Protein AF-A0A948TF19-F1 (afdb_monomer_lite)

Secondary structure (DSSP, 8-state):
-HHHHHTTT--HHHHHHHHHHHHHHHHHHHHHHTTPPPSS-GGGSHHHHH-STTSTT-SSPPPHHHHHHHHHHHHHHHHT-SSHHHHHHSTT-------HHHHHHHHHHHHTS-TTTS-HHHHHHHHH-

Foldseek 3Di:
DLVVCVVPPQDLVLVVLLLLVLLVLVVLVLCVVVVDDRPADPCLHLCVLFDDPSVPPDPDTDDLVRSVVSSQVNLVDQCPDPDPVSVVSSPVPDDPCPDSVVSVVSSVVSNPDPVVVDPPVVVVVVSPD

pLDDT: mean 80.05, std 15.44, range [46.59, 95.12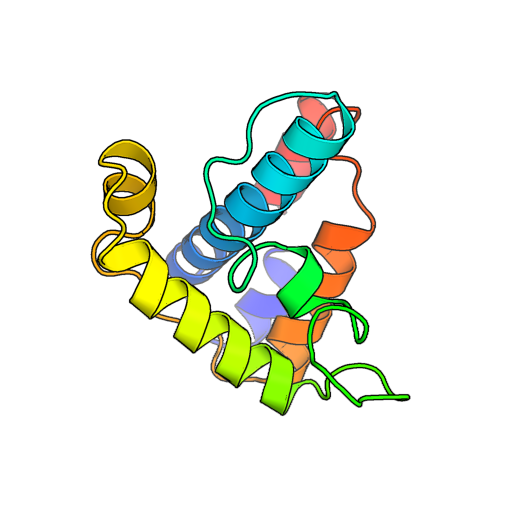]

Organism: NCBI:txid2838451

Radius of gyration: 14.43 Å; chains: 1; bounding box: 36×33×32 Å

Sequence (129 aa):
MADVLAAQGIGYTDYLTQLTYLLFLKMDKESCDMGFTPLIPEQYRWQSLISHELLVGREQPLTPEEQLEQYETILAALSDDSNEFVRSIFAKAQNKIDKPLYLAKVIAMIDQVQWFSVGSDVKGALYEG

Structure (mmCIF, N/CA/C/O backbone):
data_AF-A0A948TF19-F1
#
_entry.id   AF-A0A948TF19-F1
#
loop_
_atom_site.group_PDB
_atom_site.id
_atom_site.type_symbol
_atom_site.label_atom_id
_atom_site.label_alt_id
_atom_site.label_comp_id
_atom_site.label_asym_id
_atom_site.label_entity_id
_atom_site.label_seq_id
_atom_site.pdbx_PDB_ins_code
_atom_site.Cartn_x
_atom_site.Cartn_y
_atom_site.Cartn_z
_atom_site.occupancy
_atom_site.B_iso_or_equiv
_atom_site.auth_seq_id
_atom_site.auth_comp_id
_atom_site.auth_asym_id
_atom_site.auth_atom_id
_atom_site.pdbx_PDB_model_num
ATOM 1 N N . MET A 1 1 ? -17.101 -1.361 -4.727 1.00 47.75 1 MET A N 1
ATOM 2 C CA . MET A 1 1 ? -16.177 -1.641 -3.607 1.00 47.75 1 MET A CA 1
ATOM 3 C C . MET A 1 1 ? -16.146 -0.516 -2.584 1.00 47.75 1 MET A C 1
ATOM 5 O O . MET A 1 1 ? -16.030 -0.819 -1.397 1.00 47.75 1 MET A O 1
ATOM 9 N N . ALA A 1 2 ? -16.317 0.737 -3.003 1.00 48.81 2 ALA A N 1
ATOM 10 C CA . ALA A 1 2 ? -16.574 1.877 -2.139 1.00 48.81 2 ALA A CA 1
ATOM 11 C C . ALA A 1 2 ? -17.729 1.611 -1.158 1.00 48.81 2 ALA A C 1
ATOM 13 O O . ALA A 1 2 ? -17.602 1.949 0.016 1.00 48.81 2 ALA A O 1
ATOM 14 N N . ASP A 1 3 ? -18.786 0.902 -1.577 1.00 48.06 3 ASP A N 1
ATOM 15 C CA . ASP A 1 3 ? -19.937 0.566 -0.718 1.00 48.06 3 ASP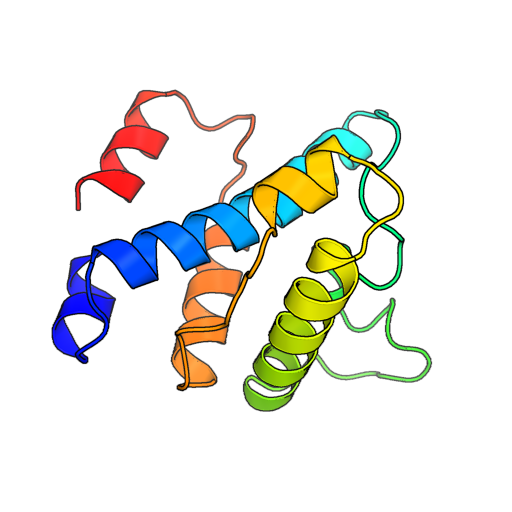 A CA 1
ATOM 16 C C . ASP A 1 3 ? -19.591 -0.234 0.557 1.00 48.06 3 ASP A C 1
ATOM 18 O O . ASP A 1 3 ? -20.208 -0.036 1.606 1.00 48.06 3 ASP A O 1
ATOM 22 N N . VAL A 1 4 ? -18.582 -1.116 0.522 1.00 49.62 4 VAL A N 1
ATOM 23 C CA . VAL A 1 4 ? -18.234 -1.977 1.676 1.00 49.62 4 VAL A CA 1
ATOM 24 C C . VAL A 1 4 ? -17.556 -1.176 2.799 1.00 49.62 4 VAL A C 1
ATOM 26 O O . VAL A 1 4 ? -17.639 -1.556 3.968 1.00 49.62 4 VAL A O 1
ATOM 29 N N . LEU A 1 5 ? -16.913 -0.052 2.462 1.00 49.12 5 LEU A N 1
ATOM 30 C CA . LEU A 1 5 ? -16.134 0.770 3.397 1.00 49.12 5 LEU A CA 1
ATOM 31 C C . LEU A 1 5 ? -16.776 2.136 3.675 1.00 49.12 5 LEU A C 1
ATOM 33 O O . LEU A 1 5 ? -16.675 2.627 4.801 1.00 49.12 5 LEU A O 1
ATOM 37 N N . ALA A 1 6 ? -17.533 2.692 2.723 1.00 49.56 6 ALA A N 1
ATOM 38 C CA . ALA A 1 6 ? -18.392 3.858 2.937 1.00 49.56 6 ALA A CA 1
ATOM 39 C C . ALA A 1 6 ? -19.414 3.601 4.060 1.00 49.56 6 ALA A C 1
ATOM 41 O O . ALA A 1 6 ? -19.699 4.489 4.862 1.00 49.56 6 ALA A O 1
ATOM 42 N N . ALA A 1 7 ? -19.873 2.353 4.208 1.00 51.88 7 ALA A N 1
ATOM 43 C CA . ALA A 1 7 ? -20.740 1.917 5.301 1.00 51.88 7 ALA A CA 1
ATOM 44 C C . ALA A 1 7 ? -20.102 2.007 6.707 1.00 51.88 7 ALA A C 1
ATOM 46 O O . ALA A 1 7 ? -20.772 1.711 7.696 1.00 51.88 7 ALA A O 1
ATOM 47 N N . GLN A 1 8 ? -18.811 2.341 6.827 1.00 55.53 8 GLN A N 1
ATOM 48 C CA . GLN A 1 8 ? -18.043 2.242 8.075 1.00 55.53 8 GLN A CA 1
ATOM 49 C C . GLN A 1 8 ? -17.361 3.547 8.512 1.00 55.53 8 GLN A C 1
ATOM 51 O O . GLN A 1 8 ? -16.628 3.527 9.501 1.00 55.53 8 GLN A O 1
ATOM 56 N N . GLY A 1 9 ? -17.645 4.666 7.835 1.00 59.69 9 GLY A N 1
ATOM 57 C CA . GLY A 1 9 ? -17.240 6.012 8.263 1.00 59.69 9 GLY A CA 1
ATOM 58 C C . GLY A 1 9 ? -15.898 6.511 7.721 1.00 59.69 9 GLY A C 1
ATOM 59 O O . GLY A 1 9 ? -15.488 7.611 8.079 1.00 59.69 9 GLY A O 1
ATOM 60 N N . ILE A 1 10 ? -15.230 5.747 6.849 1.00 66.81 10 ILE A N 1
ATOM 61 C CA . ILE A 1 10 ? -14.051 6.228 6.117 1.00 66.81 10 ILE A CA 1
ATOM 62 C C . ILE A 1 10 ? -14.540 7.091 4.952 1.00 66.81 10 ILE A C 1
ATOM 64 O O . ILE A 1 10 ? -15.395 6.667 4.171 1.00 66.81 10 ILE A O 1
ATOM 68 N N . GLY A 1 11 ? -14.008 8.309 4.834 1.00 74.25 11 GLY A N 1
ATOM 69 C CA . GLY A 1 11 ? -14.311 9.179 3.705 1.00 74.25 11 GLY A CA 1
ATOM 70 C C . GLY A 1 11 ? -13.878 8.529 2.391 1.00 74.25 11 GLY A C 1
ATOM 71 O O . GLY A 1 11 ? -12.786 7.975 2.297 1.00 74.25 11 GLY A O 1
ATOM 72 N N . TYR A 1 12 ? -14.710 8.620 1.353 1.00 75.19 12 TYR A N 1
ATOM 73 C CA . TYR A 1 12 ? -14.411 8.057 0.029 1.00 75.19 12 TYR A CA 1
ATOM 74 C C . TYR A 1 12 ? -13.031 8.488 -0.509 1.00 75.19 12 TYR A C 1
ATOM 76 O O . TYR A 1 12 ? -12.282 7.675 -1.046 1.00 75.19 12 TYR A O 1
ATOM 84 N N . THR A 1 13 ? -12.652 9.748 -0.282 1.00 80.38 13 THR A N 1
ATOM 85 C CA . THR A 1 13 ? -11.336 10.292 -0.648 1.00 80.38 13 THR A CA 1
ATOM 86 C C . THR A 1 13 ? -10.186 9.614 0.099 1.00 80.38 13 THR A C 1
ATOM 88 O O . THR A 1 13 ? -9.158 9.301 -0.504 1.00 80.38 13 THR A O 1
ATOM 91 N N . ASP A 1 14 ? -10.351 9.351 1.397 1.00 84.19 14 ASP A N 1
ATOM 92 C CA . ASP A 1 14 ? -9.339 8.659 2.197 1.00 84.19 14 ASP A CA 1
ATOM 93 C C . ASP A 1 14 ? -9.192 7.210 1.731 1.00 84.19 14 ASP A C 1
ATOM 95 O O . ASP A 1 14 ? -8.072 6.730 1.562 1.00 84.19 14 ASP A O 1
ATOM 99 N N . TYR A 1 15 ? -10.310 6.540 1.435 1.00 80.50 15 TYR A N 1
ATOM 100 C CA . TYR A 1 15 ? -10.312 5.192 0.870 1.00 80.50 15 TYR A CA 1
ATOM 101 C C . TYR A 1 15 ? -9.559 5.123 -0.464 1.00 80.50 15 TYR A C 1
ATOM 103 O O . TYR A 1 15 ? -8.656 4.300 -0.609 1.00 80.50 15 TYR A O 1
ATOM 111 N N . LEU A 1 16 ? -9.877 6.009 -1.412 1.00 83.62 16 LEU A N 1
ATOM 112 C CA . LEU A 1 16 ? -9.179 6.074 -2.699 1.00 83.62 16 LEU A CA 1
ATOM 113 C C . LEU A 1 16 ? -7.678 6.328 -2.530 1.00 83.62 16 LEU A C 1
ATOM 115 O O . LEU A 1 16 ? -6.866 5.776 -3.274 1.00 83.62 16 LEU A O 1
ATOM 119 N N . THR A 1 17 ? -7.302 7.130 -1.535 1.00 88.75 17 THR A N 1
ATOM 120 C CA . THR A 1 17 ? -5.897 7.402 -1.223 1.00 88.75 17 THR A CA 1
ATOM 121 C C . THR A 1 17 ? -5.186 6.133 -0.741 1.00 88.75 17 THR A C 1
ATOM 123 O O . THR A 1 17 ? -4.140 5.784 -1.283 1.00 88.75 17 THR A O 1
ATOM 126 N N . GLN A 1 18 ? -5.780 5.376 0.193 1.00 89.88 18 GLN A N 1
ATOM 127 C CA . GLN A 1 18 ? -5.204 4.099 0.650 1.00 89.88 18 GLN A CA 1
ATOM 128 C C . GLN A 1 18 ? -5.144 3.057 -0.468 1.00 89.88 18 GLN A C 1
ATOM 130 O O . GLN A 1 18 ? -4.155 2.339 -0.608 1.00 89.88 18 GLN A O 1
ATOM 135 N N . LEU A 1 19 ? -6.190 2.997 -1.295 1.00 88.62 19 LEU A N 1
ATOM 136 C CA . LEU A 1 19 ? -6.225 2.125 -2.459 1.00 88.62 19 LEU A CA 1
ATOM 137 C C . LEU A 1 19 ? -5.070 2.459 -3.409 1.00 88.62 19 LEU A C 1
ATOM 139 O O . LEU A 1 19 ? -4.356 1.562 -3.835 1.00 88.62 19 LEU A O 1
ATOM 143 N N . THR A 1 20 ? -4.827 3.742 -3.680 1.00 89.50 20 THR A N 1
ATOM 144 C CA . THR A 1 20 ? -3.721 4.190 -4.541 1.00 89.50 20 THR A CA 1
ATOM 145 C C . THR A 1 20 ? -2.361 3.721 -4.017 1.00 89.50 20 THR A C 1
ATOM 147 O O . THR A 1 20 ? -1.553 3.214 -4.796 1.00 89.50 20 THR A O 1
ATOM 150 N N . TYR A 1 21 ? -2.121 3.818 -2.707 1.00 93.62 21 TYR A N 1
ATOM 151 C CA . TYR A 1 21 ? -0.882 3.335 -2.090 1.00 93.62 21 TYR A CA 1
ATOM 152 C C . TYR A 1 21 ? -0.702 1.827 -2.257 1.00 93.62 21 TYR A C 1
ATOM 154 O O . TYR A 1 21 ? 0.330 1.382 -2.756 1.00 93.62 21 TYR A O 1
ATOM 162 N N . LEU A 1 22 ? -1.718 1.039 -1.905 1.00 93.25 22 LEU A N 1
ATOM 163 C CA . LEU A 1 22 ? -1.669 -0.420 -2.020 1.00 93.25 22 LEU A CA 1
ATOM 164 C C . LEU A 1 22 ? -1.506 -0.879 -3.476 1.00 93.25 22 LEU A C 1
ATOM 166 O O . LEU A 1 22 ? -0.751 -1.810 -3.756 1.00 93.25 22 LEU A O 1
ATOM 170 N N . LEU A 1 23 ? -2.164 -0.199 -4.414 1.00 90.94 23 LEU A N 1
ATOM 171 C CA . LEU A 1 23 ? -2.029 -0.481 -5.840 1.00 90.94 23 LEU A CA 1
ATOM 172 C C . LEU A 1 23 ? -0.625 -0.208 -6.352 1.00 90.94 23 LEU A C 1
ATOM 174 O O . LEU A 1 23 ? -0.109 -1.010 -7.124 1.00 90.94 23 LEU A O 1
ATOM 178 N N . PHE A 1 24 ? 0.014 0.870 -5.905 1.00 92.50 24 PHE A N 1
ATOM 179 C CA . PHE A 1 24 ? 1.392 1.144 -6.283 1.00 92.50 24 PHE A CA 1
ATOM 180 C C . PHE A 1 24 ? 2.333 0.010 -5.853 1.00 92.50 24 PHE A C 1
ATOM 182 O O . PHE A 1 24 ? 3.115 -0.477 -6.668 1.00 92.50 24 PHE A O 1
ATOM 189 N N . LEU A 1 25 ? 2.197 -0.476 -4.613 1.00 93.75 25 LEU A N 1
ATOM 190 C CA . LEU A 1 25 ? 2.971 -1.618 -4.111 1.00 93.75 25 LEU A CA 1
ATOM 191 C C . LEU A 1 25 ? 2.751 -2.873 -4.974 1.00 93.75 25 LEU A C 1
ATOM 193 O O . LEU A 1 25 ? 3.704 -3.559 -5.351 1.00 93.75 25 LEU A O 1
ATOM 197 N N . LYS A 1 26 ? 1.489 -3.168 -5.307 1.00 90.88 26 LYS A N 1
ATOM 198 C CA . LYS A 1 26 ? 1.106 -4.313 -6.143 1.00 90.88 26 LYS A CA 1
ATOM 199 C C . LYS A 1 26 ? 1.642 -4.189 -7.572 1.00 90.88 26 LYS A C 1
ATOM 201 O O . LYS A 1 26 ? 2.120 -5.173 -8.133 1.00 90.88 26 LYS A O 1
ATOM 206 N N . MET A 1 27 ? 1.603 -2.992 -8.152 1.00 89.81 27 MET A N 1
ATOM 207 C CA . MET A 1 27 ? 2.126 -2.719 -9.491 1.00 89.81 27 MET A CA 1
ATOM 208 C C . MET A 1 27 ? 3.655 -2.821 -9.551 1.00 89.81 27 MET A C 1
ATOM 210 O O . MET A 1 27 ? 4.174 -3.372 -10.519 1.00 89.81 27 MET A O 1
ATOM 214 N N . ASP A 1 28 ? 4.383 -2.349 -8.534 1.00 91.81 28 ASP A N 1
ATOM 215 C CA . ASP A 1 28 ? 5.841 -2.534 -8.454 1.00 91.81 28 ASP A CA 1
ATOM 216 C C . ASP A 1 28 ? 6.198 -4.028 -8.412 1.00 91.81 28 ASP A C 1
ATOM 218 O O . ASP A 1 28 ? 7.050 -4.486 -9.175 1.00 91.81 28 ASP A O 1
ATOM 222 N N . LYS A 1 29 ? 5.458 -4.822 -7.623 1.00 91.25 29 LYS A N 1
ATOM 223 C CA . LYS A 1 29 ? 5.613 -6.284 -7.579 1.00 91.25 29 LYS A CA 1
ATOM 224 C C . LYS A 1 29 ? 5.371 -6.934 -8.941 1.00 91.25 29 LYS A C 1
ATOM 226 O O . LYS A 1 29 ? 6.203 -7.712 -9.395 1.00 91.25 29 LYS A O 1
ATOM 231 N N . GLU A 1 30 ? 4.260 -6.621 -9.608 1.00 88.81 30 GLU A N 1
ATOM 232 C CA . GLU A 1 30 ? 3.963 -7.192 -10.931 1.00 88.81 30 GLU A CA 1
ATOM 233 C C . GLU A 1 30 ? 4.968 -6.737 -12.002 1.00 88.81 30 GLU A C 1
ATOM 235 O O . GLU A 1 30 ? 5.292 -7.508 -12.900 1.00 88.81 30 GLU A O 1
ATOM 240 N N . SER A 1 31 ? 5.518 -5.525 -11.887 1.00 87.44 31 SER A N 1
ATOM 241 C CA . SER A 1 31 ? 6.598 -5.058 -12.766 1.00 87.44 31 SER A CA 1
ATOM 242 C C . SER A 1 31 ? 7.880 -5.869 -12.540 1.00 87.44 31 SER A C 1
ATOM 244 O O . SER A 1 31 ? 8.529 -6.287 -13.499 1.00 87.44 31 SER A O 1
ATOM 246 N N . CYS A 1 32 ? 8.226 -6.162 -11.285 1.00 88.38 32 CYS A N 1
ATOM 247 C CA . CYS A 1 32 ? 9.364 -7.025 -10.961 1.00 88.38 32 CYS A CA 1
ATOM 248 C C . CYS A 1 32 ? 9.195 -8.443 -11.521 1.00 88.38 32 CYS A C 1
ATOM 250 O O . CYS A 1 32 ? 10.144 -8.992 -12.077 1.00 88.38 32 CYS A O 1
ATOM 252 N N . ASP A 1 33 ? 7.986 -9.010 -11.445 1.00 87.00 33 ASP A N 1
ATOM 253 C CA . ASP A 1 33 ? 7.678 -10.328 -12.023 1.00 87.00 33 ASP A CA 1
ATOM 254 C C . ASP A 1 33 ? 7.884 -10.359 -13.553 1.00 87.00 33 ASP A C 1
ATOM 256 O O . ASP A 1 33 ? 8.162 -11.412 -14.126 1.00 87.00 33 ASP A O 1
ATOM 260 N N . MET A 1 34 ? 7.781 -9.205 -14.222 1.00 85.56 34 MET A N 1
ATOM 261 C CA . MET A 1 34 ? 8.056 -9.040 -15.657 1.00 85.56 34 MET A CA 1
ATOM 262 C C . MET A 1 34 ? 9.534 -8.754 -15.976 1.00 85.56 34 MET A C 1
ATOM 264 O O . MET A 1 34 ? 9.883 -8.576 -17.143 1.00 85.56 34 MET A O 1
ATOM 268 N N . GLY A 1 35 ? 10.409 -8.718 -14.967 1.00 87.19 35 GLY A N 1
ATOM 269 C CA . GLY A 1 35 ? 11.848 -8.496 -15.121 1.00 87.19 35 GLY A CA 1
ATOM 270 C C . GLY A 1 35 ? 12.292 -7.033 -15.042 1.00 87.19 35 GLY A C 1
ATOM 271 O O . GLY A 1 35 ? 13.437 -6.736 -15.387 1.00 87.19 35 GLY A O 1
ATOM 272 N N . PHE A 1 36 ? 11.426 -6.114 -14.602 1.00 88.31 36 PHE A N 1
ATOM 273 C CA . PHE A 1 36 ? 11.824 -4.731 -14.330 1.00 88.31 36 PHE A CA 1
ATOM 274 C C . PHE A 1 36 ? 12.536 -4.598 -12.977 1.00 88.31 36 PHE A C 1
ATOM 276 O O . PHE A 1 36 ? 12.341 -5.396 -12.061 1.00 88.31 36 PHE A O 1
ATOM 283 N N . THR A 1 37 ? 13.367 -3.563 -12.847 1.00 89.31 37 THR A N 1
ATOM 284 C CA . THR A 1 37 ? 14.053 -3.253 -11.589 1.00 89.31 37 THR A CA 1
ATOM 285 C C . THR A 1 37 ? 13.046 -2.759 -10.543 1.00 89.31 37 THR A C 1
ATOM 287 O O . THR A 1 37 ? 12.279 -1.845 -10.853 1.00 89.31 37 THR A O 1
ATOM 290 N N . PRO A 1 38 ? 13.073 -3.292 -9.310 1.00 88.81 38 PRO A N 1
ATOM 291 C CA . PRO A 1 38 ? 12.209 -2.829 -8.227 1.00 88.81 38 PRO A CA 1
ATOM 292 C C . PRO A 1 38 ? 12.484 -1.369 -7.875 1.00 88.81 38 PRO A C 1
ATOM 294 O O . PRO A 1 38 ? 13.641 -0.982 -7.690 1.00 88.81 38 PRO A O 1
ATOM 297 N N . LEU A 1 39 ? 11.422 -0.578 -7.717 1.00 90.38 39 LEU A N 1
ATOM 298 C CA . LEU A 1 39 ? 11.516 0.778 -7.172 1.00 90.38 39 LEU A CA 1
ATOM 299 C C . LEU A 1 39 ? 11.498 0.769 -5.644 1.00 90.38 39 LEU A C 1
ATOM 301 O O . LEU A 1 39 ? 12.047 1.676 -5.024 1.00 90.38 39 LEU A O 1
ATOM 305 N N . ILE A 1 40 ? 10.868 -0.248 -5.051 1.00 92.12 40 ILE A N 1
ATOM 306 C CA . ILE A 1 40 ? 10.630 -0.339 -3.613 1.00 92.12 40 ILE A CA 1
ATOM 307 C C . ILE A 1 40 ? 11.687 -1.241 -2.948 1.00 92.12 40 ILE A C 1
ATOM 309 O O . ILE A 1 40 ? 11.965 -2.348 -3.446 1.00 92.12 40 ILE A O 1
ATOM 313 N N . PRO A 1 41 ? 12.266 -0.825 -1.803 1.00 91.12 41 PRO A N 1
ATOM 314 C CA . PRO A 1 41 ? 13.164 -1.666 -1.017 1.00 91.12 41 PRO A CA 1
ATOM 315 C C . PRO A 1 41 ? 12.498 -2.981 -0.613 1.00 91.12 41 PRO A C 1
ATOM 317 O O . PRO A 1 41 ? 11.314 -3.013 -0.290 1.00 91.12 41 PRO A O 1
ATOM 320 N N . GLU A 1 42 ? 13.264 -4.070 -0.599 1.00 88.06 42 GLU A N 1
ATOM 321 C CA . GLU A 1 42 ? 12.752 -5.434 -0.413 1.00 88.06 42 GLU A CA 1
ATOM 322 C C . GLU A 1 42 ? 11.846 -5.594 0.818 1.00 88.06 42 GLU A C 1
ATOM 324 O O . GLU A 1 42 ? 10.760 -6.164 0.705 1.00 88.06 42 GLU A O 1
ATOM 329 N N . GLN A 1 43 ? 12.225 -5.000 1.954 1.00 87.88 43 GLN A N 1
ATOM 330 C CA . GLN A 1 43 ? 11.451 -5.069 3.198 1.00 87.88 43 GLN A CA 1
ATOM 331 C C . GLN A 1 43 ? 10.068 -4.382 3.139 1.00 87.88 43 GLN A C 1
ATOM 333 O O . GLN A 1 43 ? 9.202 -4.664 3.969 1.00 87.88 43 GLN A O 1
ATOM 338 N N . TYR A 1 44 ? 9.826 -3.509 2.155 1.00 92.44 44 TYR A N 1
ATOM 339 C CA . TYR A 1 44 ? 8.597 -2.711 2.027 1.00 92.44 44 TYR A CA 1
ATOM 340 C C . TYR A 1 44 ? 7.754 -3.070 0.796 1.00 92.44 44 TYR A C 1
ATOM 342 O O . TYR A 1 44 ? 6.792 -2.373 0.475 1.00 92.44 44 TYR A O 1
ATOM 350 N N . ARG A 1 45 ? 8.110 -4.141 0.077 1.00 91.69 45 ARG A N 1
ATOM 351 C CA . ARG A 1 45 ? 7.371 -4.583 -1.116 1.00 91.69 45 ARG A CA 1
ATOM 352 C C . ARG A 1 45 ? 6.023 -5.195 -0.761 1.00 91.69 45 ARG A C 1
ATOM 354 O O . ARG A 1 45 ? 5.809 -5.647 0.355 1.00 91.69 45 ARG A O 1
ATOM 361 N N . TRP A 1 46 ? 5.152 -5.334 -1.765 1.00 92.69 46 TRP A N 1
ATOM 362 C CA . TRP A 1 46 ? 3.855 -6.017 -1.635 1.00 92.69 46 TRP A CA 1
ATOM 363 C C . TRP A 1 46 ? 3.939 -7.350 -0.883 1.00 92.69 46 TRP A C 1
ATOM 365 O O . TRP A 1 46 ? 3.104 -7.657 -0.039 1.00 92.69 46 TRP A O 1
ATOM 375 N N . GLN A 1 47 ? 4.987 -8.127 -1.152 1.00 89.12 47 GLN A N 1
ATOM 376 C CA . GLN A 1 47 ? 5.174 -9.441 -0.556 1.00 89.12 47 GLN A CA 1
ATOM 377 C C . GLN A 1 47 ? 5.333 -9.384 0.975 1.00 89.12 47 GLN A C 1
ATOM 379 O O . GLN A 1 47 ? 4.928 -10.330 1.644 1.00 89.12 47 GLN A O 1
ATOM 384 N N . SER A 1 48 ? 5.829 -8.281 1.551 1.00 89.12 48 SER A N 1
ATOM 385 C CA . SER A 1 48 ? 5.910 -8.135 3.010 1.00 89.12 48 SER A CA 1
ATOM 386 C C . SER A 1 48 ? 4.550 -7.883 3.670 1.00 89.12 48 SER A C 1
ATOM 388 O O . SER A 1 48 ? 4.434 -8.074 4.873 1.00 89.12 48 SER A O 1
ATOM 390 N N . LEU A 1 49 ? 3.502 -7.545 2.902 1.00 88.12 49 LEU A N 1
ATOM 391 C CA . LEU A 1 49 ? 2.118 -7.432 3.390 1.00 88.12 49 LEU A CA 1
ATOM 392 C C . LEU A 1 49 ? 1.340 -8.756 3.349 1.00 88.12 49 LEU A C 1
ATOM 394 O O . LEU A 1 49 ? 0.341 -8.902 4.056 1.00 88.12 49 LEU A O 1
ATOM 398 N N . ILE A 1 50 ? 1.755 -9.704 2.504 1.00 84.88 50 ILE A N 1
ATOM 399 C CA . ILE A 1 50 ? 0.989 -10.934 2.232 1.00 84.88 50 ILE A CA 1
ATOM 400 C C . ILE A 1 50 ? 1.740 -12.227 2.548 1.00 84.88 50 ILE A C 1
ATOM 402 O O . ILE A 1 50 ? 1.133 -13.296 2.540 1.00 84.88 50 ILE A O 1
ATOM 406 N N . SER A 1 51 ? 3.053 -12.184 2.780 1.00 68.88 51 SER A N 1
ATOM 407 C CA . SER A 1 51 ? 3.861 -13.396 2.912 1.00 68.88 51 SER A CA 1
ATOM 408 C C . SER A 1 51 ? 4.734 -13.471 4.140 1.00 68.88 51 SER A C 1
ATOM 410 O O . SER A 1 51 ? 5.224 -12.487 4.678 1.00 68.88 51 SER A O 1
ATOM 412 N N . HIS A 1 52 ? 4.933 -14.726 4.523 1.00 61.38 52 HIS A N 1
ATOM 413 C CA . HIS A 1 52 ? 5.735 -15.182 5.641 1.00 61.38 52 HIS A CA 1
ATOM 414 C C . HIS A 1 52 ? 7.235 -15.181 5.313 1.00 61.38 52 HIS A C 1
ATOM 416 O O . HIS A 1 52 ? 8.047 -14.961 6.198 1.00 61.38 52 HIS A O 1
ATOM 422 N N . GLU A 1 53 ? 7.605 -15.391 4.045 1.00 52.03 53 GLU A N 1
ATOM 423 C CA . GLU A 1 53 ? 8.987 -15.689 3.639 1.00 52.03 53 GLU A CA 1
ATOM 424 C C . GLU A 1 53 ? 9.956 -14.510 3.823 1.00 52.03 53 GLU A C 1
ATOM 426 O O . GLU A 1 53 ? 11.114 -14.708 4.182 1.00 52.03 53 GLU A O 1
ATOM 431 N N . LEU A 1 54 ? 9.472 -13.274 3.650 1.00 57.53 54 LEU A N 1
ATOM 432 C CA . LEU A 1 54 ? 10.269 -12.063 3.890 1.00 57.53 54 LEU A CA 1
ATOM 433 C C . LEU A 1 54 ? 10.390 -11.703 5.379 1.00 57.53 54 LEU A C 1
ATOM 435 O O . LEU A 1 54 ? 11.218 -10.871 5.748 1.00 57.53 54 LEU A O 1
ATOM 439 N N . LEU A 1 55 ? 9.588 -12.328 6.244 1.00 59.47 55 LEU A N 1
ATOM 440 C CA . LEU A 1 55 ? 9.661 -12.168 7.692 1.00 59.47 55 LEU A CA 1
ATOM 441 C C . LEU A 1 55 ? 10.400 -13.374 8.270 1.00 59.47 55 LEU A C 1
ATOM 443 O O . LEU A 1 55 ? 9.823 -14.433 8.508 1.00 59.47 55 LEU A O 1
ATOM 447 N N . VAL A 1 56 ? 11.707 -13.206 8.472 1.00 56.06 56 VAL A N 1
ATOM 448 C CA . VAL A 1 56 ? 12.616 -14.263 8.936 1.00 56.06 56 VAL A CA 1
ATOM 449 C C . VAL A 1 56 ? 12.019 -15.031 10.126 1.00 56.06 56 VAL A C 1
ATOM 451 O O . VAL A 1 56 ? 11.813 -14.470 11.201 1.00 56.06 56 VAL A O 1
ATOM 454 N N . GLY A 1 57 ? 11.782 -16.336 9.938 1.00 61.91 57 GLY A N 1
ATOM 455 C CA . GLY A 1 57 ? 11.418 -17.267 11.012 1.00 61.91 57 GLY A CA 1
ATOM 456 C C . GLY A 1 57 ? 9.921 -17.474 11.273 1.00 61.91 57 GLY A C 1
ATOM 457 O O . GLY A 1 57 ? 9.581 -17.971 12.346 1.00 61.91 57 GLY A O 1
ATOM 458 N N . ARG A 1 58 ? 9.023 -17.120 10.342 1.00 64.38 58 ARG A N 1
ATOM 459 C CA . ARG A 1 58 ? 7.573 -17.344 10.505 1.00 64.38 58 ARG A CA 1
ATOM 460 C C . ARG A 1 58 ? 7.026 -18.481 9.638 1.00 64.38 58 ARG A C 1
ATOM 462 O O . ARG A 1 58 ? 7.215 -18.500 8.429 1.00 64.38 58 ARG A O 1
ATOM 469 N N . GLU A 1 59 ? 6.274 -19.384 10.270 1.00 65.88 59 GLU A N 1
ATOM 470 C CA . GLU A 1 59 ? 5.544 -20.490 9.617 1.00 65.88 59 GLU A CA 1
ATOM 471 C C . GLU A 1 59 ? 4.063 -20.153 9.339 1.00 65.88 59 GLU A C 1
ATOM 473 O O . GLU A 1 59 ? 3.352 -20.928 8.705 1.00 65.88 59 GLU A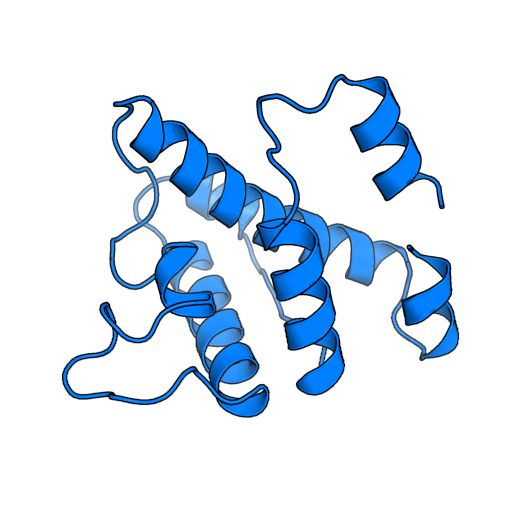 O 1
ATOM 478 N N . GLN A 1 60 ? 3.576 -19.005 9.828 1.00 70.56 60 GLN A N 1
ATOM 479 C CA . GLN A 1 60 ? 2.170 -18.590 9.761 1.00 70.56 60 GLN A CA 1
ATOM 480 C C . GLN A 1 60 ? 2.023 -17.261 8.999 1.00 70.56 60 GLN A C 1
ATOM 482 O O . GLN A 1 60 ? 2.931 -16.426 9.063 1.00 70.56 60 GLN A O 1
ATOM 487 N N . PRO A 1 61 ? 0.904 -17.049 8.275 1.00 73.81 61 PRO A N 1
ATOM 488 C CA . PRO A 1 61 ? 0.612 -15.766 7.641 1.00 73.81 61 PRO A CA 1
ATOM 489 C C . PRO A 1 61 ? 0.464 -14.657 8.690 1.00 73.81 61 PRO A C 1
ATOM 491 O O . PRO A 1 61 ? 0.103 -14.925 9.836 1.00 73.81 61 PRO A O 1
ATOM 494 N N . LEU A 1 62 ? 0.721 -13.416 8.274 1.00 82.94 62 LEU A N 1
ATOM 495 C CA . LEU A 1 62 ? 0.507 -12.226 9.099 1.00 82.94 62 LEU A CA 1
ATOM 496 C C . LEU A 1 62 ? -0.929 -12.178 9.626 1.00 82.94 62 LEU A C 1
ATOM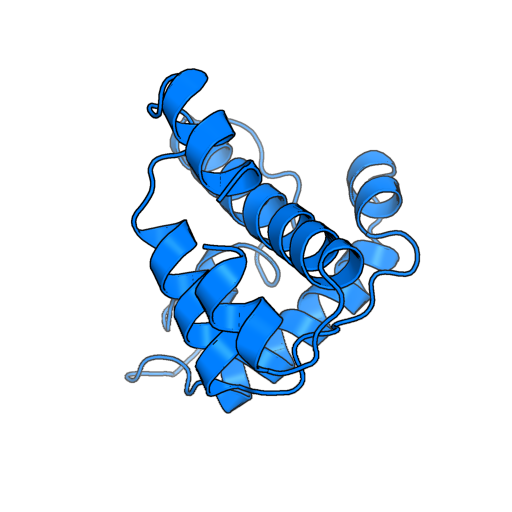 498 O O . LEU A 1 62 ? -1.879 -12.412 8.870 1.00 82.94 62 LEU A O 1
ATOM 502 N N . THR A 1 63 ? -1.096 -11.830 10.902 1.00 89.56 63 THR A N 1
ATOM 503 C CA . THR A 1 63 ? -2.427 -11.482 11.408 1.00 89.56 63 THR A CA 1
ATOM 504 C C . THR A 1 63 ? -2.867 -10.133 10.828 1.00 89.56 63 THR A C 1
ATOM 506 O O . THR A 1 63 ? -2.022 -9.327 10.430 1.00 89.56 63 THR A O 1
ATOM 509 N N . PRO A 1 64 ? -4.178 -9.836 10.777 1.00 90.19 64 PRO A N 1
ATOM 510 C CA . PRO A 1 64 ? -4.664 -8.534 10.322 1.00 90.19 64 PRO A CA 1
ATOM 511 C C . PRO A 1 64 ? -4.009 -7.350 11.050 1.00 90.19 64 PRO A C 1
ATOM 513 O O . PRO A 1 64 ? -3.757 -6.315 10.439 1.00 90.19 64 PRO A O 1
ATOM 516 N N . GLU A 1 65 ? -3.736 -7.489 12.349 1.00 91.56 65 GLU A N 1
ATOM 517 C CA . GLU A 1 65 ? -3.074 -6.472 13.174 1.00 91.56 65 GLU A CA 1
ATOM 518 C C . GLU A 1 65 ? -1.631 -6.240 12.726 1.00 91.56 65 GLU A C 1
ATOM 520 O O . GLU A 1 65 ? -1.185 -5.102 12.620 1.00 91.56 65 GLU A O 1
ATOM 525 N N . GLU A 1 66 ? -0.914 -7.308 12.396 1.00 90.69 66 GLU A N 1
ATOM 526 C CA . GLU A 1 66 ? 0.457 -7.209 11.904 1.00 90.69 66 GLU A CA 1
ATOM 527 C C . GLU A 1 66 ? 0.506 -6.652 10.478 1.00 90.69 66 GLU A C 1
ATOM 529 O O . GLU A 1 66 ? 1.414 -5.899 10.142 1.00 90.69 66 GLU A O 1
ATOM 534 N N . GLN A 1 67 ? -0.492 -6.960 9.640 1.00 91.69 67 GLN A N 1
ATOM 535 C CA . GLN A 1 67 ? -0.633 -6.321 8.328 1.00 91.69 67 GLN A CA 1
ATOM 536 C C . GLN A 1 67 ? -0.848 -4.810 8.459 1.00 91.69 67 GLN A C 1
ATOM 538 O O . GLN A 1 67 ? -0.325 -4.050 7.647 1.00 91.69 67 GLN A O 1
ATOM 543 N N . LEU A 1 68 ? -1.597 -4.374 9.476 1.00 92.81 68 LEU A N 1
ATOM 544 C CA . LEU A 1 68 ? -1.799 -2.960 9.785 1.00 92.81 68 LEU A CA 1
ATOM 545 C C . LEU A 1 68 ? -0.490 -2.277 10.189 1.00 92.81 68 LEU A C 1
ATOM 547 O O . LEU A 1 68 ? -0.130 -1.265 9.592 1.00 92.81 68 LEU A O 1
ATOM 551 N N . GLU A 1 69 ? 0.244 -2.862 11.133 1.00 93.00 69 GLU A N 1
ATOM 552 C CA . GLU A 1 69 ? 1.541 -2.342 11.582 1.00 93.00 69 GLU A CA 1
ATOM 553 C C . GLU A 1 69 ? 2.562 -2.286 10.435 1.00 93.00 69 GLU A C 1
ATOM 555 O O . GLU A 1 69 ? 3.258 -1.283 10.240 1.00 93.00 69 GLU A O 1
ATOM 560 N N . GLN A 1 70 ? 2.617 -3.343 9.622 1.00 92.44 70 GLN A N 1
ATOM 561 C CA . GLN A 1 70 ? 3.503 -3.405 8.467 1.00 92.44 70 GLN A CA 1
ATOM 562 C C . GLN A 1 70 ? 3.123 -2.358 7.419 1.00 92.44 70 GLN A C 1
ATOM 564 O O . GLN A 1 70 ? 3.998 -1.700 6.860 1.00 92.44 70 GLN A O 1
ATOM 569 N N . TYR A 1 71 ? 1.831 -2.165 7.159 1.00 94.81 71 TYR A N 1
ATOM 570 C CA . TYR A 1 71 ? 1.363 -1.148 6.226 1.00 94.81 71 TYR A CA 1
ATOM 571 C C . TYR A 1 71 ? 1.744 0.262 6.686 1.00 94.81 71 TYR A C 1
ATOM 573 O O . TYR A 1 71 ? 2.285 1.035 5.898 1.00 94.81 71 TYR A O 1
ATOM 581 N N . GLU A 1 72 ? 1.555 0.587 7.963 1.00 94.75 72 GLU A N 1
ATOM 582 C CA . GLU A 1 72 ? 1.976 1.872 8.534 1.00 94.75 72 GLU A CA 1
ATOM 583 C C . GLU A 1 72 ? 3.493 2.073 8.448 1.00 94.75 72 GLU A C 1
ATOM 585 O O . GLU A 1 72 ? 3.954 3.152 8.063 1.00 94.75 72 GLU A O 1
ATOM 590 N N . THR A 1 73 ? 4.265 1.017 8.712 1.00 94.25 73 THR A N 1
ATOM 591 C CA . THR A 1 73 ? 5.725 1.008 8.553 1.00 94.25 73 THR A CA 1
ATOM 592 C C . THR A 1 73 ? 6.138 1.278 7.106 1.00 94.25 73 THR A C 1
ATOM 594 O O . THR A 1 73 ? 7.037 2.084 6.865 1.00 94.25 73 THR A O 1
ATOM 597 N N . ILE A 1 74 ? 5.467 0.655 6.132 1.00 94.81 74 ILE A N 1
ATOM 598 C CA . ILE A 1 74 ? 5.706 0.883 4.703 1.00 94.81 74 ILE A CA 1
ATOM 599 C C . ILE A 1 74 ? 5.407 2.337 4.340 1.00 94.81 74 ILE A C 1
ATOM 601 O O . ILE A 1 74 ? 6.249 2.989 3.730 1.00 94.81 74 ILE A O 1
ATOM 605 N N . LEU A 1 75 ? 4.246 2.874 4.730 1.00 95.12 75 LEU A N 1
ATOM 606 C CA . LEU A 1 75 ? 3.892 4.263 4.420 1.00 95.12 75 LEU A CA 1
ATOM 607 C C . LEU A 1 75 ? 4.926 5.245 4.983 1.00 95.12 75 LEU A C 1
ATOM 609 O O . LEU A 1 75 ? 5.348 6.158 4.275 1.00 95.12 75 LEU A O 1
ATOM 613 N N . ALA A 1 76 ? 5.366 5.035 6.227 1.00 94.38 76 ALA A N 1
ATOM 614 C CA . ALA A 1 76 ? 6.388 5.861 6.855 1.00 94.38 76 ALA A CA 1
ATOM 615 C C . ALA A 1 76 ? 7.729 5.768 6.113 1.00 94.38 76 ALA A C 1
ATOM 617 O O . ALA A 1 76 ? 8.309 6.798 5.771 1.00 94.38 76 ALA A O 1
ATOM 618 N N . ALA A 1 77 ? 8.195 4.555 5.805 1.00 93.75 77 ALA A N 1
ATOM 619 C CA . ALA A 1 77 ? 9.467 4.350 5.123 1.00 93.75 77 ALA A CA 1
ATOM 620 C C . ALA A 1 77 ? 9.469 4.918 3.697 1.00 93.75 77 ALA A C 1
ATOM 622 O O . ALA A 1 77 ? 10.406 5.612 3.311 1.00 93.75 77 ALA A O 1
ATOM 623 N N . LEU A 1 78 ? 8.403 4.683 2.926 1.00 94.62 78 LEU A N 1
ATOM 624 C CA . LEU A 1 78 ? 8.311 5.162 1.545 1.00 94.62 78 LEU A CA 1
ATOM 625 C C . LEU A 1 78 ? 8.096 6.676 1.454 1.00 94.62 78 LEU A C 1
ATOM 627 O O . LEU A 1 78 ? 8.459 7.290 0.450 1.00 94.62 78 LEU A O 1
ATOM 631 N N . SER A 1 79 ? 7.565 7.300 2.509 1.00 93.19 79 SER A N 1
ATOM 632 C CA . SER A 1 79 ? 7.465 8.761 2.601 1.00 93.19 79 SER A CA 1
ATOM 633 C C . SER A 1 79 ? 8.820 9.469 2.747 1.00 93.19 79 SER A C 1
ATOM 635 O O . SER A 1 79 ? 8.898 10.667 2.475 1.00 93.19 79 SER A O 1
ATOM 637 N N . ASP A 1 80 ? 9.874 8.739 3.129 1.00 91.69 80 ASP A N 1
ATOM 638 C CA . ASP A 1 80 ? 11.258 9.223 3.254 1.00 91.69 80 ASP A CA 1
ATOM 639 C C . ASP A 1 80 ? 12.220 8.464 2.317 1.00 91.69 80 ASP A C 1
ATOM 641 O O . ASP A 1 80 ? 13.436 8.466 2.503 1.00 91.69 80 ASP A O 1
ATOM 645 N N . ASP A 1 81 ? 11.690 7.798 1.283 1.00 92.12 81 ASP A N 1
ATOM 646 C CA . ASP A 1 81 ? 12.515 7.014 0.364 1.00 92.12 81 ASP A CA 1
ATOM 647 C C . ASP A 1 81 ? 13.508 7.907 -0.396 1.00 92.12 81 ASP A C 1
ATOM 649 O O . ASP A 1 81 ? 13.217 9.056 -0.744 1.00 92.12 81 ASP A O 1
ATOM 653 N N . SER A 1 82 ? 14.686 7.363 -0.704 1.00 88.81 82 SER A N 1
ATOM 654 C CA . SER A 1 82 ? 15.705 8.033 -1.519 1.00 88.81 82 SER A CA 1
ATOM 655 C C . SER A 1 82 ? 15.217 8.367 -2.938 1.00 88.81 82 SER A C 1
ATOM 657 O O . SER A 1 82 ? 15.600 9.398 -3.502 1.00 88.81 82 SER A O 1
ATOM 659 N N . ASN A 1 83 ? 14.328 7.545 -3.496 1.00 90.75 83 ASN A N 1
ATOM 660 C CA . ASN A 1 83 ? 13.727 7.715 -4.806 1.00 90.75 83 ASN A CA 1
ATOM 661 C C . ASN A 1 83 ? 12.669 8.829 -4.777 1.00 90.75 83 ASN A C 1
ATOM 663 O O . ASN A 1 83 ? 11.641 8.729 -4.109 1.00 90.75 83 ASN A O 1
ATOM 667 N N . GLU A 1 84 ? 12.904 9.897 -5.546 1.00 91.62 84 GLU A N 1
ATOM 668 C CA . GLU A 1 84 ? 12.012 11.061 -5.598 1.00 91.62 84 GLU A CA 1
ATOM 669 C C . GLU A 1 84 ? 10.594 10.719 -6.067 1.00 91.62 84 GLU A C 1
ATOM 671 O O . GLU A 1 84 ? 9.626 11.261 -5.533 1.00 91.62 84 GLU A O 1
ATOM 676 N N . PHE A 1 85 ? 10.457 9.798 -7.022 1.00 89.94 85 PHE A N 1
ATOM 677 C CA . PHE A 1 85 ? 9.154 9.392 -7.534 1.00 89.94 85 PHE A CA 1
ATOM 678 C C . PHE A 1 85 ? 8.350 8.647 -6.466 1.00 89.94 85 PHE A C 1
ATOM 680 O O . PHE A 1 85 ? 7.209 9.021 -6.199 1.00 89.94 85 PHE A O 1
ATOM 687 N N . VAL A 1 86 ? 8.963 7.669 -5.790 1.00 92.50 86 VAL A N 1
ATOM 688 C CA . VAL A 1 86 ? 8.327 6.944 -4.675 1.00 92.50 86 VAL A CA 1
ATOM 689 C C . VAL A 1 86 ? 7.933 7.929 -3.575 1.00 92.50 86 VAL A C 1
ATOM 691 O O . VAL A 1 86 ? 6.763 8.014 -3.205 1.00 92.50 86 VAL A O 1
ATOM 694 N N . ARG A 1 87 ? 8.868 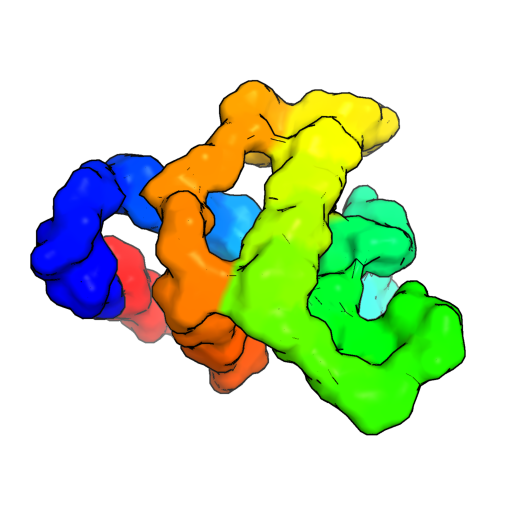8.777 -3.143 1.00 93.56 87 ARG A N 1
ATOM 695 C CA . ARG A 1 87 ? 8.620 9.795 -2.119 1.00 93.56 87 ARG A CA 1
ATOM 696 C C . ARG A 1 87 ? 7.481 10.751 -2.484 1.00 93.56 87 ARG A C 1
ATOM 698 O O . ARG A 1 87 ? 6.727 11.157 -1.607 1.00 93.56 87 ARG A O 1
ATOM 705 N N . SER A 1 88 ? 7.322 11.103 -3.762 1.00 92.38 88 SER A N 1
ATOM 706 C CA . SER A 1 88 ? 6.230 11.975 -4.222 1.00 92.38 88 SER A CA 1
ATOM 707 C C . SER A 1 88 ? 4.846 11.329 -4.094 1.00 92.38 88 SER A C 1
ATOM 709 O O . SER A 1 88 ? 3.883 12.019 -3.765 1.00 92.38 88 SER A O 1
ATOM 711 N N . ILE A 1 89 ? 4.752 10.010 -4.291 1.00 90.12 89 ILE A N 1
ATOM 712 C CA . ILE A 1 89 ? 3.505 9.245 -4.160 1.00 90.12 89 ILE A CA 1
ATOM 713 C C . ILE A 1 89 ? 3.130 9.110 -2.685 1.00 90.12 89 ILE A C 1
ATOM 715 O O . ILE A 1 89 ? 1.982 9.341 -2.316 1.00 90.12 89 ILE A O 1
ATOM 719 N N . PHE A 1 90 ? 4.104 8.791 -1.833 1.00 93.81 90 PHE A N 1
ATOM 720 C CA . PHE A 1 90 ? 3.897 8.566 -0.399 1.00 93.81 90 PHE A CA 1
ATOM 721 C C . PHE A 1 90 ? 4.095 9.830 0.452 1.00 93.81 90 PHE A C 1
ATOM 723 O O . PHE A 1 90 ? 4.180 9.757 1.679 1.00 93.81 90 PHE A O 1
ATOM 730 N N . ALA A 1 91 ? 4.151 11.009 -0.169 1.00 90.00 91 ALA A N 1
ATOM 731 C CA . ALA A 1 91 ? 4.365 12.265 0.535 1.00 90.00 91 ALA A CA 1
ATOM 732 C C . ALA A 1 91 ? 3.255 12.496 1.571 1.00 90.00 91 ALA A C 1
ATOM 734 O O . ALA A 1 91 ? 2.083 12.648 1.226 1.00 90.00 91 ALA A O 1
ATOM 735 N N . LYS A 1 92 ? 3.636 12.552 2.856 1.00 87.75 92 LYS A N 1
ATOM 736 C CA . LYS A 1 92 ? 2.702 12.660 3.994 1.00 87.75 92 LYS A CA 1
ATOM 737 C C . LYS A 1 92 ? 1.655 11.537 4.030 1.00 87.75 92 LYS A C 1
ATOM 739 O O . LYS A 1 92 ? 0.558 11.753 4.551 1.00 87.75 92 LYS A O 1
ATOM 744 N N . ALA A 1 93 ? 1.980 10.364 3.485 1.00 91.06 93 ALA A N 1
ATOM 745 C CA . ALA A 1 93 ? 1.108 9.207 3.551 1.00 91.06 93 ALA A CA 1
ATOM 746 C C . ALA A 1 93 ? 0.778 8.890 5.011 1.00 91.06 93 ALA A C 1
ATOM 748 O O . ALA A 1 93 ? 1.649 8.816 5.877 1.00 91.06 93 ALA A O 1
ATOM 749 N N . GLN A 1 94 ? -0.510 8.736 5.285 1.00 89.81 94 GLN A N 1
ATOM 750 C CA . GLN A 1 94 ? -1.014 8.316 6.580 1.00 89.81 94 GLN A CA 1
ATOM 751 C C . GLN A 1 94 ? -2.043 7.237 6.347 1.00 89.81 94 GLN A C 1
ATOM 753 O O . GLN A 1 94 ? -2.905 7.379 5.474 1.00 89.81 94 GLN A O 1
ATOM 758 N N . ASN A 1 95 ? -1.978 6.193 7.159 1.00 90.94 95 ASN A N 1
ATOM 759 C CA . ASN A 1 95 ? -3.026 5.202 7.177 1.00 90.94 95 ASN A CA 1
ATOM 760 C C . ASN A 1 95 ? -4.340 5.841 7.666 1.00 90.94 95 ASN A C 1
ATOM 762 O O . ASN A 1 95 ? -4.362 6.598 8.640 1.00 90.94 95 ASN A O 1
ATOM 766 N N . LYS A 1 96 ? -5.430 5.554 6.953 1.00 90.50 96 LYS A N 1
ATOM 767 C CA . LYS A 1 96 ? -6.805 5.961 7.292 1.00 90.50 96 LYS A CA 1
ATOM 768 C C . LYS A 1 96 ? -7.744 4.764 7.470 1.00 90.50 96 LYS A C 1
ATOM 770 O O . LYS A 1 96 ? -8.943 4.954 7.636 1.00 90.50 96 LYS A O 1
ATOM 775 N N . ILE A 1 97 ? -7.210 3.543 7.406 1.00 86.19 97 ILE A N 1
ATOM 776 C CA . ILE A 1 97 ? -7.921 2.297 7.692 1.00 86.19 97 ILE A CA 1
ATOM 777 C C . ILE A 1 97 ? -7.404 1.794 9.039 1.00 86.19 97 ILE A C 1
ATOM 779 O O . ILE A 1 97 ? -6.447 1.035 9.123 1.00 86.19 97 ILE A O 1
ATOM 783 N N . ASP A 1 98 ? -8.056 2.235 10.103 1.00 82.81 98 ASP A N 1
ATOM 784 C CA . ASP A 1 98 ? -7.747 1.922 11.502 1.00 82.81 98 ASP A CA 1
ATOM 785 C C . ASP A 1 98 ? -8.237 0.530 11.939 1.00 82.81 98 ASP A C 1
ATOM 787 O O . ASP A 1 98 ? -7.894 0.050 13.017 1.00 82.81 98 ASP A O 1
ATOM 791 N N . LYS A 1 99 ? -9.032 -0.148 11.101 1.00 88.50 99 LYS A N 1
ATOM 792 C CA . LYS A 1 99 ? -9.580 -1.480 11.384 1.00 88.50 99 LYS A CA 1
ATOM 793 C C . LYS A 1 99 ? -8.759 -2.570 10.675 1.00 88.50 99 LYS A C 1
ATOM 795 O O . LYS A 1 99 ? -8.908 -2.721 9.457 1.00 88.50 99 LYS A O 1
ATOM 800 N N . PRO A 1 100 ? -7.993 -3.399 11.413 1.00 90.00 100 PRO A N 1
ATOM 801 C CA . PRO A 1 100 ? -7.105 -4.418 10.845 1.00 90.00 100 PRO A CA 1
ATOM 802 C C . PRO A 1 100 ? -7.791 -5.362 9.848 1.00 90.00 100 PRO A C 1
ATOM 804 O O . PRO A 1 100 ? -7.333 -5.554 8.724 1.00 90.00 100 PRO A O 1
ATOM 807 N N . LEU A 1 101 ? -8.963 -5.894 10.216 1.00 88.94 101 LEU A N 1
ATOM 808 C CA . LEU A 1 101 ? -9.732 -6.810 9.365 1.00 88.94 101 LEU A CA 1
ATOM 809 C C . LEU A 1 101 ? -10.173 -6.186 8.036 1.00 88.94 101 LEU A C 1
ATOM 811 O O . LEU A 1 101 ? -10.391 -6.906 7.064 1.00 88.94 101 LEU A O 1
ATOM 815 N N . TYR A 1 102 ? -10.353 -4.866 7.984 1.00 85.81 102 TYR A N 1
ATOM 816 C CA . TYR A 1 102 ? -10.726 -4.185 6.749 1.00 85.81 102 TYR A CA 1
ATOM 817 C C . TYR A 1 102 ? -9.526 -3.973 5.846 1.00 85.81 102 TYR A C 1
ATOM 819 O O . TYR A 1 102 ? -9.629 -4.267 4.657 1.00 85.81 102 TYR A O 1
ATOM 827 N N . LEU A 1 103 ? -8.389 -3.561 6.404 1.00 89.88 103 LEU A N 1
ATOM 828 C CA . LEU A 1 103 ? -7.149 -3.488 5.642 1.00 89.88 103 LEU A CA 1
ATOM 829 C C . LEU A 1 103 ? -6.800 -4.860 5.046 1.00 89.88 103 LEU A C 1
ATOM 831 O O . LEU A 1 103 ? -6.579 -4.959 3.842 1.00 89.88 103 LEU A O 1
ATOM 835 N N . ALA A 1 104 ? -6.868 -5.922 5.852 1.00 89.38 104 ALA A N 1
ATOM 836 C CA . ALA A 1 104 ? -6.629 -7.295 5.410 1.00 89.38 104 ALA A CA 1
ATOM 837 C C . ALA A 1 104 ? -7.532 -7.701 4.232 1.00 89.38 104 ALA A C 1
ATOM 839 O O . ALA A 1 104 ? -7.067 -8.286 3.253 1.00 89.38 104 ALA A O 1
ATOM 840 N N . LYS A 1 105 ? -8.826 -7.346 4.283 1.00 86.81 105 LYS A N 1
ATOM 841 C CA . LYS A 1 105 ? -9.766 -7.586 3.176 1.00 86.81 105 LYS A CA 1
ATOM 842 C C . LYS A 1 105 ? -9.366 -6.832 1.912 1.00 86.81 105 LYS A C 1
ATOM 844 O O . LYS A 1 105 ? -9.363 -7.430 0.843 1.00 86.81 105 LYS A O 1
ATOM 849 N N . VAL A 1 106 ? -9.020 -5.549 2.023 1.00 87.31 106 VAL A N 1
ATOM 850 C CA . VAL A 1 106 ? -8.602 -4.735 0.870 1.00 87.31 106 VAL A CA 1
ATOM 851 C C . VAL A 1 106 ? -7.326 -5.301 0.246 1.00 87.31 106 VAL A C 1
ATOM 853 O O . VAL A 1 106 ? -7.284 -5.484 -0.968 1.00 87.31 106 VAL A O 1
ATOM 856 N N . ILE A 1 107 ? -6.327 -5.649 1.062 1.00 89.94 107 ILE A N 1
ATOM 857 C CA . ILE A 1 107 ? -5.083 -6.281 0.604 1.00 89.94 107 ILE A CA 1
ATOM 858 C C . ILE A 1 107 ? -5.393 -7.578 -0.150 1.00 89.94 107 ILE A C 1
ATOM 860 O O . ILE A 1 107 ? -4.959 -7.736 -1.288 1.00 89.94 107 ILE A O 1
ATOM 864 N N . ALA A 1 108 ? -6.194 -8.474 0.435 1.00 87.25 108 ALA A N 1
ATOM 865 C CA . ALA A 1 108 ? -6.561 -9.741 -0.196 1.00 87.25 108 ALA A CA 1
ATOM 866 C C . ALA A 1 108 ? -7.309 -9.546 -1.526 1.00 87.25 108 ALA A C 1
ATOM 868 O O . ALA A 1 108 ? -7.087 -10.288 -2.480 1.00 87.25 108 ALA A O 1
ATOM 869 N N . MET A 1 109 ? -8.180 -8.538 -1.610 1.00 84.94 109 MET A N 1
ATOM 870 C CA . MET A 1 109 ? -8.909 -8.214 -2.837 1.00 84.94 109 MET A CA 1
ATOM 871 C C . MET A 1 109 ? -7.979 -7.688 -3.934 1.00 84.94 109 MET A C 1
ATOM 873 O O . MET A 1 109 ? -8.113 -8.093 -5.084 1.00 84.94 109 MET A O 1
ATOM 877 N N . ILE A 1 110 ? -7.024 -6.818 -3.592 1.00 87.31 110 ILE A N 1
ATOM 878 C CA . ILE A 1 110 ? -6.024 -6.301 -4.538 1.00 87.31 110 ILE A CA 1
ATOM 879 C C . ILE A 1 110 ? -5.085 -7.419 -5.001 1.00 87.31 110 ILE A C 1
ATOM 881 O O . ILE A 1 110 ? -4.727 -7.455 -6.178 1.00 87.31 110 ILE A O 1
ATOM 885 N N . ASP A 1 111 ? -4.706 -8.333 -4.103 1.00 86.88 111 ASP A N 1
ATOM 886 C CA . ASP A 1 111 ? -3.785 -9.431 -4.406 1.00 86.88 111 ASP A CA 1
ATOM 887 C C . ASP A 1 111 ? -4.332 -10.375 -5.487 1.00 86.88 111 ASP A C 1
ATOM 889 O O . ASP A 1 111 ? -3.604 -10.783 -6.394 1.00 86.88 111 ASP A O 1
ATOM 893 N N . GLN A 1 112 ? -5.640 -10.651 -5.427 1.00 80.94 112 GLN A N 1
ATOM 894 C CA . GLN A 1 112 ? -6.358 -11.529 -6.357 1.00 80.94 112 GLN A CA 1
ATOM 895 C C . GLN A 1 112 ? -6.507 -10.954 -7.774 1.00 80.94 112 GLN A C 1
ATOM 897 O O . GLN A 1 112 ? -6.889 -11.678 -8.695 1.00 80.94 112 GLN A O 1
ATOM 902 N N . VAL A 1 113 ? -6.225 -9.666 -7.971 1.00 77.44 113 VAL A N 1
ATOM 903 C CA . VAL A 1 113 ? -6.393 -8.977 -9.252 1.00 77.44 113 VAL A CA 1
ATOM 904 C C . VAL A 1 113 ? -5.030 -8.823 -9.934 1.00 77.44 113 VAL A C 1
ATOM 906 O O . VAL A 1 113 ? -4.087 -8.305 -9.342 1.00 77.44 113 VAL A O 1
ATOM 909 N N . GLN A 1 114 ? -4.921 -9.255 -11.197 1.00 68.00 114 GLN A N 1
ATOM 910 C CA . GLN A 1 114 ? -3.729 -9.029 -12.029 1.00 68.00 114 GLN A CA 1
ATOM 911 C C . GLN A 1 114 ? -3.796 -7.662 -12.712 1.00 68.00 114 GLN A C 1
ATOM 913 O O . GLN A 1 114 ? -4.318 -7.524 -13.820 1.00 68.00 114 GLN A O 1
ATOM 918 N N . TRP A 1 115 ? -3.257 -6.637 -12.068 1.00 68.19 115 TRP A N 1
ATOM 919 C CA . TRP A 1 115 ? -3.449 -5.243 -12.469 1.00 68.19 115 TRP A CA 1
ATOM 920 C C . TRP A 1 115 ? -2.873 -4.892 -13.841 1.00 68.19 115 TRP A C 1
ATOM 922 O O . TRP A 1 115 ? -3.397 -3.991 -14.498 1.00 68.19 115 TRP A O 1
ATOM 932 N N . PHE A 1 116 ? -1.861 -5.606 -14.329 1.00 60.25 116 PHE A N 1
ATOM 933 C CA . PHE A 1 116 ? -1.367 -5.411 -15.698 1.00 60.25 116 PHE A CA 1
ATOM 934 C C . PHE A 1 116 ? -2.165 -6.146 -16.786 1.00 60.25 116 PHE A C 1
ATOM 936 O O . PHE A 1 116 ? -2.147 -5.708 -17.933 1.00 60.25 116 PHE A O 1
ATOM 943 N N . S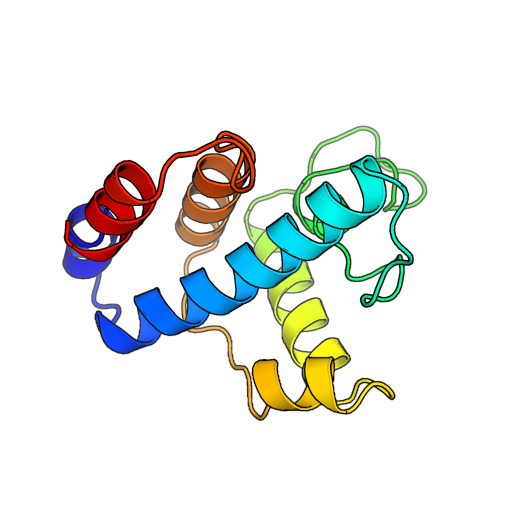ER A 1 117 ? -2.884 -7.224 -16.453 1.00 56.94 117 SER A N 1
ATOM 944 C CA . SER A 1 117 ? -3.713 -7.982 -17.416 1.00 56.94 117 SER A CA 1
ATOM 945 C C . SER A 1 117 ? -5.182 -7.559 -17.419 1.00 56.94 117 SER A C 1
ATOM 947 O O . SER A 1 117 ? -5.936 -7.884 -18.335 1.00 56.94 117 SER A O 1
ATOM 949 N N . VAL A 1 118 ? -5.601 -6.820 -16.397 1.00 53.81 118 VAL A N 1
ATOM 950 C CA . VAL A 1 118 ? -6.956 -6.293 -16.272 1.00 53.81 118 VAL A CA 1
ATOM 951 C C . VAL A 1 118 ? -7.116 -5.096 -17.216 1.00 53.81 118 VAL A C 1
ATOM 953 O O . VAL A 1 118 ? -6.466 -4.060 -17.047 1.00 53.81 118 VAL A O 1
ATOM 956 N N . GLY A 1 119 ? -7.977 -5.250 -18.228 1.00 48.88 119 GLY A N 1
ATOM 957 C CA . GLY A 1 119 ? -8.329 -4.189 -19.175 1.00 48.88 119 GLY A CA 1
ATOM 958 C C . GLY A 1 119 ? -8.877 -2.940 -18.475 1.00 48.88 119 GLY A C 1
ATOM 959 O O . GLY A 1 119 ? -9.446 -3.025 -17.385 1.00 48.88 119 GLY A O 1
ATOM 960 N N . SER A 1 120 ? -8.693 -1.775 -19.106 1.00 53.97 120 SER A N 1
ATOM 961 C CA . SER A 1 120 ? -9.010 -0.449 -18.546 1.00 53.97 120 SER A CA 1
ATOM 962 C C . SER A 1 120 ? -10.424 -0.343 -17.942 1.00 53.97 120 SER A C 1
ATOM 964 O O . SER A 1 120 ? -10.601 0.344 -16.939 1.00 53.97 120 SER A O 1
ATOM 966 N N . ASP A 1 121 ? -11.402 -1.067 -18.493 1.00 53.78 121 ASP A N 1
ATOM 967 C CA . ASP A 1 121 ? -12.801 -1.104 -18.043 1.00 53.78 121 ASP A CA 1
ATOM 968 C C . ASP A 1 121 ? -13.009 -1.672 -16.630 1.00 53.78 121 ASP A C 1
ATOM 970 O O . ASP A 1 121 ? -13.799 -1.144 -15.850 1.00 53.78 121 ASP A O 1
ATOM 974 N N . VAL A 1 122 ? -12.282 -2.728 -16.252 1.00 53.25 122 VAL A N 1
ATOM 975 C CA . VAL A 1 122 ? -12.435 -3.354 -14.924 1.00 53.25 122 VAL A CA 1
ATOM 976 C C . VAL A 1 122 ? -11.763 -2.507 -13.843 1.00 53.25 122 VAL A C 1
ATOM 978 O O . VAL A 1 122 ? -12.245 -2.455 -12.714 1.00 53.25 122 VAL A O 1
ATOM 981 N N . LYS A 1 123 ? -10.691 -1.785 -14.199 1.00 54.03 123 LYS A N 1
ATOM 982 C CA . LYS A 1 123 ? -10.099 -0.772 -13.317 1.00 54.03 123 LYS A CA 1
ATOM 983 C C . LYS A 1 123 ? -11.126 0.321 -13.030 1.00 54.03 123 LYS A C 1
ATOM 985 O O . LYS A 1 123 ? -11.356 0.614 -11.865 1.00 54.03 123 LYS A O 1
ATOM 990 N N . GLY A 1 124 ? -11.803 0.835 -14.064 1.00 54.09 124 GLY A N 1
ATOM 991 C CA . GLY A 1 124 ? -12.893 1.810 -13.925 1.00 54.09 124 GLY A CA 1
ATOM 992 C C . GLY A 1 124 ? -13.996 1.346 -12.969 1.00 54.09 124 GLY A C 1
ATOM 993 O O . GLY A 1 124 ? -14.310 2.048 -12.014 1.00 54.09 124 GLY A O 1
ATOM 994 N N . ALA A 1 125 ? -14.487 0.114 -13.128 1.00 58.62 125 ALA A N 1
ATOM 995 C CA . ALA A 1 125 ? -15.517 -0.447 -12.249 1.00 58.62 125 ALA A CA 1
ATOM 996 C C . ALA A 1 125 ? -15.077 -0.606 -10.776 1.00 58.62 125 ALA A C 1
ATOM 998 O O . ALA A 1 125 ? -15.915 -0.546 -9.876 1.00 58.62 125 ALA A O 1
ATOM 999 N N . LEU A 1 126 ? -13.778 -0.804 -10.509 1.00 57.78 126 LEU A N 1
ATOM 1000 C CA . LEU A 1 126 ? -13.244 -0.863 -9.143 1.00 57.78 126 LEU A CA 1
ATOM 1001 C C . LEU A 1 126 ? -13.155 0.517 -8.477 1.00 57.78 126 LEU A C 1
ATOM 1003 O O . LEU A 1 126 ? -13.231 0.599 -7.253 1.00 57.78 126 LEU A O 1
ATOM 1007 N N . TYR A 1 127 ? -12.980 1.571 -9.281 1.00 52.53 127 TYR A N 1
ATOM 1008 C CA . TYR A 1 127 ? -12.928 2.961 -8.827 1.00 52.53 127 TYR A CA 1
ATOM 1009 C C . TYR A 1 127 ? -14.315 3.603 -8.702 1.00 52.53 127 TYR A C 1
ATOM 1011 O O . TYR A 1 127 ? -14.485 4.465 -7.852 1.00 52.53 127 TYR A O 1
ATOM 1019 N N . GLU A 1 128 ? -15.291 3.218 -9.531 1.00 53.06 128 GLU A N 1
ATOM 1020 C CA . GLU A 1 128 ? -16.609 3.877 -9.601 1.00 53.06 128 GLU A CA 1
ATOM 1021 C C . GLU A 1 128 ? -17.707 3.240 -8.732 1.00 53.06 128 GLU A C 1
ATOM 1023 O O . GLU A 1 128 ? -18.768 3.844 -8.567 1.00 53.06 128 GLU A O 1
ATOM 1028 N N . GLY A 1 129 ? -17.487 2.044 -8.178 1.00 46.59 129 GLY A N 1
ATOM 1029 C CA . GLY A 1 129 ? -18.466 1.337 -7.335 1.00 46.59 129 GLY A CA 1
ATOM 1030 C C . GLY A 1 129 ? -18.010 1.146 -5.907 1.00 46.59 129 GLY A C 1
ATOM 1031 O O . GLY A 1 129 ? -16.785 1.121 -5.667 1.00 46.59 129 GLY A O 1
#

InterPro domains:
  IPR029063 S-adenosyl-L-methionine-dependent methyltransferase superfamily [SSF53335] (1-128)
  IPR038333 Type I restriction enzyme EcoKI-like, methylase subunit, N-terminal domain superfamily [G3DSA:1.20.1260.30] (1-129)